Protein AF-B0NK44-F1 (afdb_monomer)

Foldseek 3Di:
DEKEWDPFWKKKFWFPDCPQQDPVAPDWDWDDDPVTIIIIDGPVSDGPRTPDMDTQKTKIDDPPDPPDMDIDGNVCVVVVVVVCVVVPYHYD

Structure (mmCIF, N/CA/C/O backbone):
data_AF-B0NK44-F1
#
_entry.id   AF-B0NK44-F1
#
loop_
_atom_site.group_PDB
_atom_site.id
_atom_site.type_symbol
_atom_site.label_atom_id
_atom_site.label_alt_id
_atom_site.label_comp_id
_atom_site.label_asym_id
_atom_site.label_entity_id
_atom_site.label_seq_id
_atom_site.pdbx_PDB_ins_code
_atom_site.Cartn_x
_atom_site.Cartn_y
_atom_site.Cartn_z
_atom_site.occupancy
_atom_site.B_iso_or_equiv
_atom_site.auth_seq_id
_atom_site.auth_comp_id
_atom_site.auth_asym_id
_atom_site.auth_atom_id
_atom_site.pdbx_PDB_model_num
ATOM 1 N N . MET A 1 1 ? -17.380 3.898 9.693 1.00 91.31 1 MET A N 1
ATOM 2 C CA . MET A 1 1 ? -16.682 3.020 8.726 1.00 91.31 1 MET A CA 1
ATOM 3 C C . MET A 1 1 ? -15.424 2.528 9.406 1.00 91.31 1 MET A C 1
ATOM 5 O O . MET A 1 1 ? -14.791 3.344 10.072 1.00 91.31 1 MET A O 1
ATOM 9 N N . HIS A 1 2 ? -15.104 1.238 9.306 1.00 96.25 2 HIS A N 1
ATOM 10 C CA . HIS A 1 2 ? -13.933 0.699 9.992 1.00 96.25 2 HIS A CA 1
ATOM 11 C C . HIS A 1 2 ? -12.704 0.695 9.086 1.00 96.25 2 HIS A C 1
ATOM 13 O O . HIS A 1 2 ? -12.811 0.490 7.876 1.00 96.25 2 HIS A O 1
ATOM 19 N N . LEU A 1 3 ? -11.542 0.926 9.682 1.00 97.12 3 LEU A N 1
ATOM 20 C CA . LEU A 1 3 ? -10.236 0.839 9.052 1.00 97.12 3 LEU A CA 1
ATOM 21 C C . LEU A 1 3 ? -9.450 -0.284 9.716 1.00 97.12 3 LEU A C 1
ATOM 23 O O . LEU A 1 3 ? -9.268 -0.289 10.931 1.00 97.12 3 LEU A O 1
ATOM 27 N N . LYS A 1 4 ? -8.944 -1.211 8.909 1.00 96.06 4 LYS A N 1
ATOM 28 C CA . LYS A 1 4 ? -8.007 -2.233 9.364 1.00 96.06 4 LYS A CA 1
ATOM 29 C C . LYS A 1 4 ? -6.582 -1.715 9.213 1.00 96.06 4 LYS A C 1
ATOM 31 O O . LYS A 1 4 ? -6.200 -1.286 8.120 1.00 96.06 4 LYS A O 1
ATOM 36 N N . LYS A 1 5 ? -5.795 -1.799 10.284 1.00 96.31 5 LYS A N 1
ATOM 37 C CA . LYS A 1 5 ? 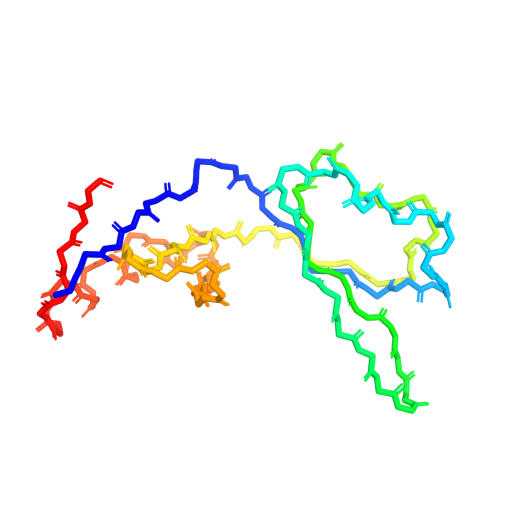-4.351 -1.524 10.244 1.00 96.31 5 LYS A CA 1
ATOM 38 C C . LYS A 1 5 ? -3.629 -2.648 9.505 1.00 96.31 5 LYS A C 1
ATOM 40 O O . LYS A 1 5 ? -3.922 -3.824 9.721 1.00 96.31 5 LYS A O 1
ATOM 45 N N . LEU A 1 6 ? -2.724 -2.284 8.600 1.00 95.69 6 LEU A N 1
ATOM 46 C CA . LEU A 1 6 ? -1.801 -3.233 7.988 1.00 95.69 6 LEU A CA 1
ATOM 47 C C . LEU A 1 6 ? -0.471 -3.134 8.736 1.00 95.69 6 LEU A C 1
ATOM 49 O O . LEU A 1 6 ? 0.135 -2.067 8.792 1.00 95.69 6 LEU A O 1
ATOM 53 N N . GLU A 1 7 ? -0.053 -4.240 9.350 1.00 95.12 7 GLU A N 1
ATOM 54 C CA . GLU A 1 7 ? 1.127 -4.286 10.224 1.00 95.12 7 GLU A CA 1
ATOM 55 C C . GLU A 1 7 ? 2.442 -4.173 9.440 1.00 95.12 7 GLU A C 1
ATOM 57 O O . GLU A 1 7 ? 3.466 -3.747 9.980 1.00 95.12 7 GLU A O 1
ATOM 62 N N . GLN A 1 8 ? 2.407 -4.530 8.156 1.00 96.56 8 GLN A N 1
ATOM 63 C CA . GLN A 1 8 ? 3.548 -4.469 7.256 1.00 96.56 8 GLN A CA 1
ATOM 64 C C . GLN A 1 8 ? 4.056 -3.027 7.068 1.00 96.56 8 GLN A C 1
ATOM 66 O O . GLN A 1 8 ? 3.312 -2.049 7.166 1.00 96.56 8 GLN A O 1
ATOM 71 N N . ASP A 1 9 ? 5.346 -2.909 6.761 1.00 98.06 9 ASP A N 1
ATOM 72 C CA . ASP A 1 9 ? 5.923 -1.693 6.194 1.00 98.06 9 ASP A CA 1
ATOM 73 C C . ASP A 1 9 ? 5.843 -1.750 4.672 1.00 98.06 9 ASP A C 1
ATOM 75 O O . ASP A 1 9 ? 6.001 -2.816 4.065 1.00 98.06 9 ASP A O 1
ATOM 79 N N . PHE A 1 10 ? 5.601 -0.594 4.066 1.00 98.56 10 PHE A N 1
ATOM 80 C CA . PHE A 1 10 ? 5.450 -0.462 2.628 1.00 98.56 10 PHE A CA 1
ATOM 81 C C . PHE A 1 10 ? 6.512 0.452 2.032 1.00 98.56 10 PHE A C 1
ATOM 83 O O . PHE A 1 10 ? 7.049 1.361 2.678 1.00 98.56 10 PHE A O 1
ATOM 90 N N . SER A 1 11 ? 6.756 0.215 0.752 1.00 98.50 11 SER A N 1
ATOM 91 C CA . SER A 1 11 ? 7.601 1.038 -0.094 1.00 98.50 11 SER A CA 1
ATOM 92 C C . SER A 1 11 ? 6.842 1.410 -1.359 1.00 98.50 11 SER A C 1
ATOM 94 O O . SER A 1 11 ? 6.107 0.594 -1.921 1.00 98.50 11 SER A O 1
ATOM 96 N N . VAL A 1 12 ? 7.038 2.646 -1.807 1.00 98.38 12 VAL A N 1
ATOM 97 C CA . VAL A 1 12 ? 6.585 3.127 -3.113 1.00 98.38 12 VAL A CA 1
ATOM 98 C C . VAL A 1 12 ? 7.799 3.118 -4.027 1.00 98.38 12 VAL A C 1
ATOM 100 O O . VAL A 1 12 ? 8.824 3.728 -3.722 1.00 98.38 12 VAL A O 1
ATOM 103 N N . CYS A 1 13 ? 7.726 2.373 -5.120 1.00 98.38 13 CYS A N 1
ATOM 104 C CA . CYS A 1 13 ? 8.845 2.188 -6.030 1.00 98.38 13 CYS A CA 1
ATOM 105 C C . CYS A 1 13 ? 8.437 2.509 -7.459 1.00 98.38 13 CYS A C 1
ATOM 107 O O . CYS A 1 13 ? 7.365 2.114 -7.901 1.00 98.38 13 CYS A O 1
ATOM 109 N N . LYS A 1 14 ? 9.340 3.127 -8.208 1.00 98.50 14 LYS A N 1
ATOM 110 C CA . LYS A 1 14 ? 9.311 3.161 -9.666 1.00 98.50 14 LYS A CA 1
ATOM 111 C C . LYS A 1 14 ? 10.192 2.043 -10.197 1.00 98.50 14 LYS A C 1
ATOM 113 O O . LYS A 1 14 ? 11.331 1.898 -9.755 1.00 98.50 14 LYS A O 1
ATOM 118 N N . VAL A 1 15 ? 9.689 1.262 -11.142 1.00 98.44 15 VAL A N 1
ATOM 119 C CA . VAL A 1 15 ? 10.398 0.111 -11.723 1.00 98.44 15 VAL A CA 1
ATOM 120 C C . VAL A 1 15 ? 10.606 0.292 -13.219 1.00 98.44 15 VAL A C 1
ATOM 122 O O . VAL A 1 15 ? 9.814 0.958 -13.889 1.00 98.44 15 VAL A O 1
ATOM 125 N N . GLU A 1 16 ? 11.652 -0.329 -13.763 1.00 97.31 16 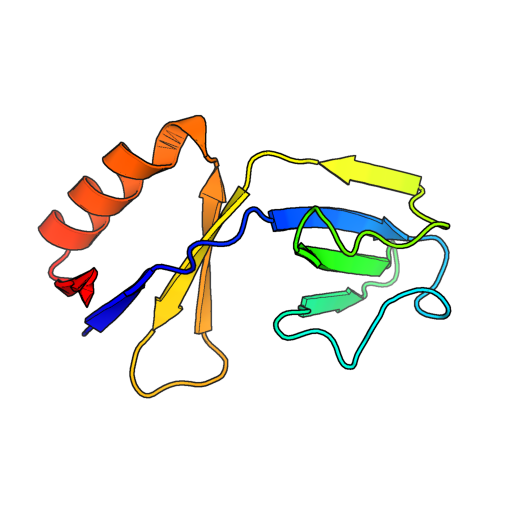GLU A N 1
ATOM 126 C CA . GLU A 1 16 ? 11.895 -0.339 -15.214 1.00 97.31 16 GLU A CA 1
ATOM 127 C C . GLU A 1 16 ? 10.703 -0.965 -15.961 1.00 97.31 16 GLU A C 1
ATOM 129 O O . GLU A 1 16 ? 10.137 -0.396 -16.902 1.00 97.31 16 GLU A O 1
ATOM 134 N N . ASP A 1 17 ? 10.263 -2.124 -15.475 1.00 96.81 17 ASP A N 1
ATOM 135 C CA . ASP A 1 17 ? 9.086 -2.848 -15.931 1.00 96.81 17 ASP A CA 1
ATOM 136 C C . ASP A 1 17 ? 8.502 -3.723 -14.807 1.00 96.81 17 ASP A C 1
ATOM 138 O O . ASP A 1 17 ? 9.079 -3.864 -13.730 1.00 96.81 17 ASP A O 1
ATOM 142 N N . LEU A 1 18 ? 7.330 -4.312 -15.054 1.00 96.62 18 LEU A N 1
ATOM 143 C CA . LEU A 1 18 ? 6.605 -5.104 -14.055 1.00 96.62 18 LEU A CA 1
ATOM 144 C C . LEU A 1 18 ? 7.070 -6.571 -13.969 1.00 96.62 18 LEU A C 1
ATOM 146 O O . LEU A 1 18 ? 6.506 -7.330 -13.189 1.00 96.62 18 LEU A O 1
ATOM 150 N N . SER A 1 19 ? 8.073 -7.005 -14.744 1.00 96.88 19 SER A N 1
ATOM 151 C CA . SER A 1 19 ? 8.471 -8.423 -14.843 1.00 96.88 19 SER A CA 1
ATOM 152 C C . SER A 1 19 ? 9.068 -9.001 -13.560 1.00 96.88 19 SER A C 1
ATOM 154 O O . SER A 1 19 ? 9.119 -10.221 -13.403 1.00 96.88 19 SER A O 1
ATOM 156 N N . LYS A 1 20 ? 9.546 -8.138 -12.657 1.00 97.38 20 LYS A N 1
ATOM 157 C CA . LYS A 1 20 ? 10.117 -8.515 -11.356 1.00 97.38 20 LYS A CA 1
ATOM 158 C C . LYS A 1 20 ? 9.203 -8.185 -10.180 1.00 97.38 20 LYS A C 1
ATOM 160 O O . LYS A 1 20 ? 9.604 -8.395 -9.041 1.00 97.38 20 LYS A O 1
ATOM 165 N N . VAL A 1 21 ? 8.003 -7.667 -10.442 1.00 97.12 21 VAL A N 1
ATOM 166 C CA . VAL A 1 21 ? 7.013 -7.404 -9.398 1.00 97.12 21 VAL A CA 1
ATOM 167 C C . VAL A 1 21 ? 6.331 -8.715 -9.025 1.00 97.12 21 VAL A C 1
ATOM 169 O O . VAL A 1 21 ? 5.797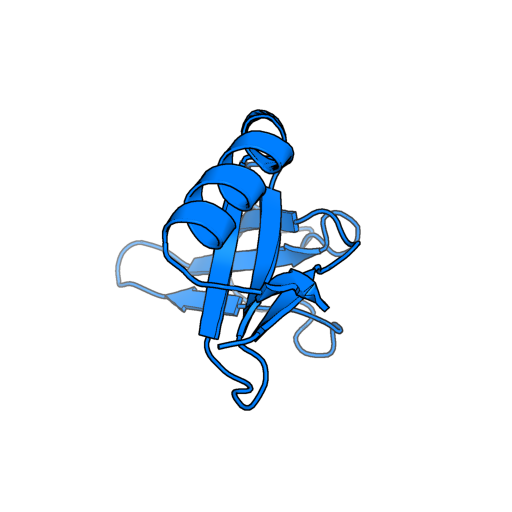 -9.410 -9.890 1.00 97.12 21 VAL A O 1
ATOM 172 N N . ASN A 1 22 ? 6.332 -9.045 -7.736 1.00 96.44 22 ASN A N 1
ATOM 173 C CA . ASN A 1 22 ? 5.613 -10.196 -7.213 1.00 96.44 22 ASN A CA 1
ATOM 174 C C . ASN A 1 22 ? 4.105 -9.895 -7.140 1.00 96.44 22 ASN A C 1
ATOM 176 O O . ASN A 1 22 ? 3.625 -9.269 -6.197 1.00 96.44 22 ASN A O 1
ATOM 180 N N . LEU A 1 23 ? 3.353 -10.313 -8.160 1.00 95.00 23 LEU A N 1
ATOM 181 C CA . LEU A 1 23 ? 1.897 -10.120 -8.219 1.00 95.00 23 LEU A CA 1
ATOM 182 C C . LEU A 1 23 ? 1.120 -11.061 -7.288 1.00 95.00 23 LEU A C 1
ATOM 184 O O . LEU A 1 23 ? -0.047 -10.797 -7.016 1.00 95.00 23 LEU A O 1
ATOM 188 N N . ASP A 1 24 ? 1.767 -12.119 -6.797 1.00 94.25 24 ASP A N 1
ATOM 189 C CA . ASP A 1 24 ? 1.185 -13.083 -5.858 1.00 94.25 24 ASP A CA 1
ATOM 190 C C . ASP A 1 24 ? 1.435 -12.689 -4.388 1.00 94.25 24 ASP A C 1
ATOM 192 O O . ASP A 1 24 ? 1.080 -13.427 -3.467 1.00 94.25 24 ASP A O 1
ATOM 196 N N . SER A 1 25 ? 2.062 -11.529 -4.157 1.00 93.62 25 SER A N 1
ATOM 197 C CA . SER A 1 25 ? 2.276 -10.970 -2.823 1.00 93.62 25 SER A CA 1
ATOM 198 C C . SER A 1 25 ? 0.952 -10.689 -2.111 1.00 93.62 25 SER A C 1
ATOM 200 O O . SER A 1 25 ? -0.058 -10.377 -2.743 1.00 93.62 25 SER A O 1
ATOM 202 N N . GLU A 1 26 ? 0.962 -10.724 -0.775 1.00 89.38 26 GLU A N 1
ATOM 203 C CA . GLU A 1 26 ? -0.222 -10.406 0.041 1.00 89.38 26 GLU A CA 1
ATOM 204 C C . GLU A 1 26 ? -0.750 -8.988 -0.244 1.00 89.38 26 GLU A C 1
ATOM 206 O O . GLU A 1 26 ? -1.946 -8.718 -0.117 1.00 89.38 26 GLU A O 1
ATOM 211 N N . PHE A 1 27 ? 0.141 -8.082 -0.654 1.00 92.94 27 PHE A N 1
ATOM 212 C CA . PHE A 1 27 ? -0.204 -6.721 -1.020 1.00 92.94 27 PHE A CA 1
ATOM 213 C C . PHE A 1 27 ? 0.663 -6.219 -2.174 1.00 92.94 27 PHE A C 1
ATOM 215 O O . PHE A 1 27 ? 1.889 -6.166 -2.072 1.00 92.94 27 PHE A O 1
ATOM 222 N N . CYS A 1 28 ? 0.013 -5.766 -3.243 1.00 94.56 28 CYS A N 1
ATOM 223 C CA . CYS A 1 28 ? 0.659 -5.082 -4.353 1.00 94.56 28 CYS A CA 1
ATOM 224 C C . CYS A 1 28 ? -0.342 -4.141 -5.033 1.00 94.56 28 CYS A C 1
ATOM 226 O O . CYS A 1 28 ? -1.432 -4.564 -5.418 1.00 94.56 28 CYS A O 1
ATOM 228 N N . PHE A 1 29 ? 0.029 -2.871 -5.200 1.00 96.19 29 PHE A N 1
ATOM 229 C CA . PHE A 1 29 ? -0.715 -1.912 -6.021 1.00 96.19 29 PHE A CA 1
ATOM 230 C C . PHE A 1 29 ? 0.174 -1.395 -7.137 1.00 96.19 29 PHE A C 1
ATOM 232 O O . PHE A 1 29 ? 1.269 -0.911 -6.874 1.00 96.19 29 PHE A O 1
ATOM 239 N N . ILE A 1 30 ? -0.312 -1.46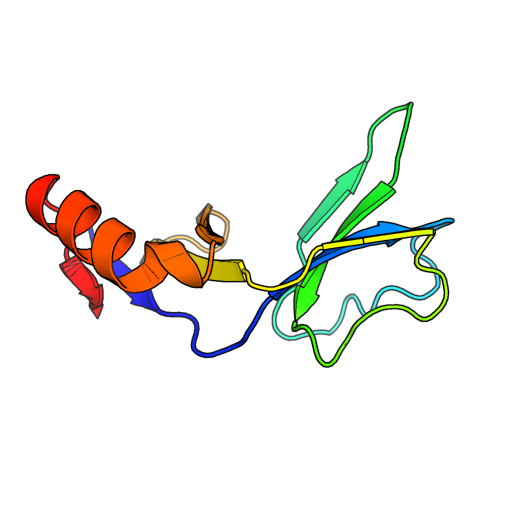2 -8.376 1.00 96.94 30 ILE A N 1
ATOM 240 C CA . ILE A 1 30 ? 0.441 -1.033 -9.555 1.00 96.94 30 ILE A CA 1
ATOM 241 C C . ILE A 1 30 ? -0.266 0.146 -10.208 1.00 96.94 30 ILE A C 1
ATOM 243 O O . ILE A 1 30 ? -1.413 0.043 -10.640 1.00 96.94 30 ILE A O 1
ATOM 247 N N . GLY A 1 31 ? 0.459 1.252 -10.318 1.00 96.31 31 GLY A N 1
ATOM 248 C CA . GLY A 1 31 ? 0.116 2.397 -11.145 1.00 96.31 31 GLY A CA 1
ATOM 249 C C . GLY A 1 31 ? 0.960 2.395 -12.414 1.00 96.31 31 GLY A C 1
ATOM 250 O O . GLY A 1 31 ? 2.163 2.141 -12.381 1.00 96.31 31 GLY A O 1
ATOM 251 N N . LYS A 1 32 ? 0.338 2.687 -13.553 1.00 97.00 32 LYS A N 1
ATOM 252 C CA . LYS A 1 32 ? 1.046 2.898 -14.815 1.00 97.00 32 LYS A CA 1
ATOM 253 C C . LYS A 1 32 ? 0.525 4.166 -15.469 1.00 97.00 32 LYS A C 1
ATOM 255 O O . LYS A 1 32 ? -0.679 4.288 -15.689 1.00 97.00 32 LYS A O 1
ATOM 260 N N . THR A 1 33 ? 1.442 5.037 -15.852 1.00 96.25 33 THR A N 1
ATOM 261 C CA . THR A 1 33 ? 1.182 6.178 -16.731 1.00 96.25 33 THR A CA 1
ATOM 262 C C . THR A 1 33 ? 1.955 5.992 -18.042 1.00 96.25 33 THR A C 1
ATOM 264 O O . THR A 1 33 ? 2.523 4.927 -18.312 1.00 96.25 33 THR A O 1
ATOM 267 N N . ASP A 1 34 ? 1.927 6.997 -18.905 1.00 96.12 34 ASP A N 1
ATOM 268 C CA . ASP A 1 34 ? 2.834 7.125 -20.046 1.00 96.12 34 ASP A CA 1
ATOM 269 C C . ASP A 1 34 ? 4.267 7.510 -19.635 1.00 96.12 34 ASP A C 1
ATOM 271 O O . ASP A 1 34 ? 5.197 7.282 -20.407 1.00 96.12 34 ASP A O 1
ATOM 275 N N . GLU A 1 35 ? 4.455 8.010 -18.413 1.00 94.81 35 GLU A N 1
ATOM 276 C CA . GLU A 1 35 ? 5.751 8.438 -17.877 1.00 94.81 35 GLU A CA 1
ATOM 277 C C . GLU A 1 35 ? 6.441 7.363 -17.022 1.00 94.81 35 GLU A C 1
ATOM 279 O O . GLU A 1 35 ? 7.670 7.263 -17.026 1.00 94.81 35 GLU A O 1
ATOM 284 N N . GLU A 1 36 ? 5.682 6.538 -16.290 1.00 94.94 36 GLU A N 1
ATOM 285 C CA . GLU A 1 36 ? 6.263 5.607 -15.321 1.00 94.94 36 GLU A CA 1
ATOM 286 C C . GLU A 1 36 ? 5.435 4.347 -15.028 1.00 94.94 36 GLU A C 1
ATOM 288 O O . GLU A 1 36 ? 4.269 4.191 -15.410 1.00 94.94 36 GLU A O 1
ATOM 293 N N . ARG A 1 37 ? 6.085 3.422 -14.315 1.00 97.75 37 ARG A N 1
ATOM 294 C CA . ARG A 1 37 ? 5.483 2.245 -13.689 1.00 97.75 37 ARG A CA 1
ATOM 295 C C . ARG A 1 37 ? 5.818 2.282 -12.210 1.00 97.75 37 ARG A C 1
ATOM 297 O O . ARG A 1 37 ? 6.984 2.137 -11.844 1.00 97.75 37 ARG A O 1
ATOM 304 N N . SER A 1 38 ? 4.789 2.436 -11.396 1.00 98.00 38 SER A N 1
ATOM 305 C CA . SER A 1 38 ? 4.905 2.599 -9.956 1.00 98.00 38 SER A CA 1
ATOM 306 C C . SER A 1 38 ? 4.246 1.424 -9.254 1.00 98.00 38 SER A C 1
ATOM 308 O O . SER A 1 38 ? 3.177 0.962 -9.653 1.00 98.00 38 SER A O 1
ATOM 310 N N . VAL A 1 39 ? 4.900 0.911 -8.222 1.00 98.25 39 VAL A N 1
ATOM 311 C CA . VAL A 1 39 ? 4.426 -0.197 -7.404 1.00 98.25 39 VAL A CA 1
ATOM 312 C C . VAL A 1 39 ? 4.483 0.196 -5.938 1.00 98.25 39 VAL A C 1
ATOM 314 O O . VAL A 1 39 ? 5.500 0.682 -5.449 1.00 98.25 39 VAL A O 1
ATOM 317 N N . VAL A 1 40 ? 3.384 -0.027 -5.231 1.00 98.25 40 VAL A N 1
ATOM 318 C CA . VAL A 1 40 ? 3.359 -0.044 -3.773 1.00 98.25 40 VAL A CA 1
ATOM 319 C C . VAL A 1 40 ? 3.418 -1.501 -3.344 1.00 98.25 40 VAL A C 1
ATOM 321 O O . VAL A 1 40 ? 2.547 -2.289 -3.718 1.00 98.25 40 VAL A O 1
ATOM 324 N N . CYS A 1 41 ? 4.444 -1.865 -2.586 1.00 98.00 41 CYS A N 1
ATOM 325 C CA . CYS A 1 41 ? 4.699 -3.240 -2.158 1.00 98.00 41 CYS A CA 1
ATOM 326 C C . CYS A 1 41 ? 5.156 -3.280 -0.699 1.00 98.00 41 CYS A C 1
ATOM 328 O O . CYS A 1 41 ? 5.524 -2.254 -0.122 1.00 98.00 41 CYS A O 1
ATOM 330 N N . VAL A 1 42 ? 5.124 -4.469 -0.099 1.00 97.69 42 VAL A N 1
ATOM 331 C CA . VAL A 1 42 ? 5.722 -4.700 1.220 1.00 97.69 42 VAL A CA 1
ATOM 332 C C . VAL A 1 42 ? 7.232 -4.471 1.118 1.00 97.69 42 VAL A C 1
ATOM 334 O O . VAL A 1 42 ? 7.868 -4.969 0.191 1.00 97.69 42 VAL A O 1
ATOM 337 N N . THR A 1 43 ? 7.838 -3.758 2.071 1.00 97.69 43 THR A N 1
ATOM 338 C CA . THR A 1 43 ? 9.263 -3.368 2.014 1.00 97.69 43 THR A CA 1
ATOM 339 C C . THR A 1 43 ? 10.221 -4.564 1.908 1.00 97.69 43 THR A C 1
ATOM 341 O O . THR A 1 43 ? 11.334 -4.441 1.397 1.00 97.69 43 THR A O 1
ATOM 344 N N . THR A 1 44 ? 9.807 -5.748 2.358 1.00 96.69 44 THR A N 1
ATOM 345 C CA . THR A 1 44 ? 10.593 -6.987 2.245 1.00 96.69 44 THR A CA 1
ATOM 346 C C . THR A 1 44 ? 10.453 -7.701 0.896 1.00 96.69 44 THR A C 1
ATOM 348 O O . THR A 1 44 ? 11.173 -8.666 0.665 1.00 96.69 44 THR A O 1
ATOM 351 N N . ASP A 1 45 ? 9.550 -7.257 0.020 1.00 96.56 45 ASP A N 1
ATOM 352 C CA . ASP A 1 45 ? 9.213 -7.877 -1.275 1.00 96.56 45 ASP A CA 1
ATOM 353 C C . ASP A 1 45 ? 9.484 -6.923 -2.454 1.00 96.56 45 ASP A C 1
ATOM 355 O O . ASP A 1 45 ? 8.810 -6.923 -3.484 1.00 96.56 45 ASP A O 1
ATOM 359 N N . ILE A 1 46 ? 10.465 -6.040 -2.274 1.00 97.38 46 ILE A N 1
ATOM 360 C CA . ILE A 1 46 ? 10.803 -5.010 -3.253 1.00 97.38 46 ILE A CA 1
ATOM 361 C C . ILE A 1 46 ? 11.434 -5.646 -4.500 1.00 97.38 46 ILE A C 1
ATOM 363 O O . ILE A 1 46 ? 12.384 -6.427 -4.372 1.00 97.38 46 ILE A O 1
ATOM 367 N N . PRO A 1 47 ? 10.983 -5.277 -5.715 1.00 97.12 47 PRO A N 1
ATOM 368 C CA . PRO A 1 47 ? 11.563 -5.778 -6.956 1.00 97.12 47 PRO A CA 1
ATOM 369 C C . PRO A 1 47 ? 13.049 -5.427 -7.093 1.00 97.12 47 PRO A C 1
ATOM 371 O O . PRO A 1 47 ? 13.505 -4.362 -6.683 1.00 97.12 47 PRO A O 1
ATOM 374 N N . CYS A 1 48 ? 13.827 -6.289 -7.746 1.00 97.00 48 CYS A N 1
ATOM 375 C CA . CYS A 1 48 ? 15.255 -6.029 -7.958 1.00 97.00 48 CYS A CA 1
ATOM 376 C C . CYS A 1 48 ? 15.557 -5.005 -9.070 1.00 97.00 48 CYS A C 1
ATOM 378 O O . CYS A 1 48 ? 16.701 -4.580 -9.196 1.00 97.00 48 CYS A O 1
ATOM 380 N N . ASN A 1 49 ? 14.556 -4.605 -9.863 1.00 97.75 49 ASN A N 1
ATOM 381 C CA . ASN A 1 49 ? 14.666 -3.653 -10.980 1.00 97.75 49 ASN A CA 1
ATOM 382 C C . ASN A 1 49 ? 14.065 -2.269 -10.649 1.00 97.75 49 ASN A C 1
ATOM 384 O O . ASN A 1 49 ? 13.468 -1.607 -11.505 1.00 97.75 49 ASN A O 1
ATOM 388 N N . VAL A 1 50 ? 14.166 -1.855 -9.386 1.00 98.31 50 VAL A N 1
ATOM 389 C CA . VAL A 1 50 ? 13.695 -0.546 -8.926 1.00 98.31 50 VAL A CA 1
ATOM 390 C C . VAL A 1 50 ? 14.656 0.556 -9.371 1.00 98.31 50 VAL A C 1
ATOM 392 O O . VAL A 1 50 ? 15.861 0.468 -9.150 1.00 98.31 50 VAL A O 1
ATOM 395 N N . VAL A 1 51 ? 14.095 1.603 -9.975 1.00 98.06 51 VAL A N 1
ATOM 396 C CA . VAL A 1 51 ? 14.800 2.808 -10.440 1.00 98.06 51 VAL A CA 1
ATOM 397 C C . VAL A 1 51 ? 14.767 3.897 -9.369 1.00 98.06 51 VAL A C 1
ATOM 399 O O . VAL A 1 51 ? 15.778 4.542 -9.109 1.00 98.06 51 VAL A O 1
ATOM 402 N N . GLU A 1 52 ? 13.615 4.082 -8.723 1.00 98.31 52 GLU A N 1
ATOM 403 C CA . GLU A 1 52 ? 13.426 5.034 -7.623 1.00 98.31 52 GLU A CA 1
ATOM 404 C C . GLU A 1 52 ? 12.622 4.360 -6.512 1.00 98.31 52 GLU A C 1
ATOM 406 O O . GLU A 1 52 ? 11.699 3.591 -6.782 1.00 98.31 52 GLU A O 1
ATOM 411 N N . ARG A 1 53 ? 12.973 4.630 -5.255 1.00 97.81 53 ARG A N 1
ATOM 412 C CA . ARG A 1 53 ? 12.387 3.969 -4.089 1.00 97.81 53 ARG A CA 1
ATOM 413 C C . ARG A 1 53 ? 12.174 4.963 -2.973 1.00 97.81 53 ARG A C 1
ATOM 415 O O . ARG A 1 53 ? 13.080 5.722 -2.638 1.00 97.81 53 ARG A O 1
ATOM 422 N N . GLU A 1 54 ? 11.024 4.855 -2.333 1.00 98.50 54 GLU A N 1
ATOM 423 C CA . GLU A 1 54 ? 10.732 5.563 -1.105 1.00 98.50 54 GLU A CA 1
ATOM 424 C C . GLU A 1 54 ? 10.132 4.615 -0.063 1.00 98.50 54 GLU A C 1
ATOM 426 O O . GLU A 1 54 ? 9.094 3.991 -0.287 1.00 98.50 54 GLU A O 1
ATOM 431 N N . ASP A 1 55 ? 10.799 4.524 1.085 1.00 98.50 55 ASP A N 1
ATOM 432 C CA . ASP A 1 55 ? 10.401 3.692 2.222 1.00 98.50 55 ASP A CA 1
ATOM 433 C C . ASP A 1 55 ? 9.642 4.500 3.278 1.00 98.50 55 ASP A C 1
ATOM 435 O O . ASP A 1 55 ? 9.420 5.706 3.140 1.00 98.50 55 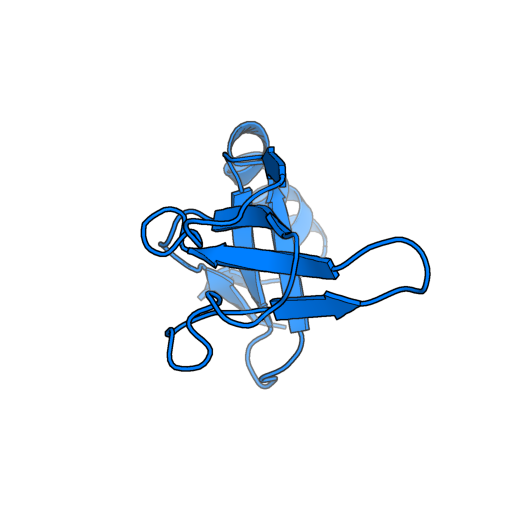ASP A O 1
ATOM 439 N N . GLY A 1 56 ? 9.280 3.829 4.373 1.00 98.38 56 GLY A N 1
ATOM 440 C CA . GLY A 1 56 ? 8.667 4.478 5.524 1.00 98.38 56 GLY A CA 1
ATOM 441 C C . GLY A 1 56 ? 7.208 4.812 5.262 1.00 98.38 56 GLY A C 1
ATOM 442 O O . GLY A 1 56 ? 6.763 5.918 5.572 1.00 98.38 56 GLY A O 1
ATOM 443 N N . TRP A 1 57 ? 6.475 3.866 4.677 1.00 98.69 57 TRP A N 1
ATOM 444 C CA . TRP A 1 57 ? 5.036 3.957 4.504 1.00 98.69 57 TRP A CA 1
ATOM 445 C C . TRP A 1 57 ? 4.309 2.925 5.365 1.00 98.69 57 TRP A C 1
ATOM 447 O O . TRP A 1 57 ? 4.723 1.772 5.483 1.00 98.69 57 TRP A O 1
ATOM 457 N N . LYS A 1 58 ? 3.175 3.347 5.917 1.00 98.38 58 LYS A N 1
ATOM 458 C CA . LYS A 1 58 ? 2.165 2.511 6.567 1.00 98.38 58 LYS A CA 1
ATOM 459 C C . LYS A 1 58 ? 0.861 2.601 5.789 1.00 98.38 58 LYS A C 1
ATOM 461 O O . LYS A 1 58 ? 0.629 3.584 5.079 1.00 98.38 58 LYS A O 1
ATOM 466 N N . ALA A 1 59 ? 0.001 1.599 5.943 1.00 97.56 59 ALA A N 1
ATOM 467 C CA . ALA A 1 59 ? -1.271 1.565 5.240 1.00 97.56 59 ALA A CA 1
ATOM 468 C C . ALA A 1 59 ? -2.446 1.125 6.121 1.00 97.56 59 ALA A C 1
ATOM 470 O O . ALA A 1 59 ? -2.309 0.329 7.051 1.00 97.56 59 ALA A O 1
ATOM 471 N N . PHE A 1 60 ? -3.625 1.628 5.771 1.00 97.19 60 PHE A N 1
ATOM 472 C CA . PHE A 1 60 ? -4.913 1.211 6.311 1.00 97.19 60 PHE A CA 1
ATOM 473 C C . PHE A 1 60 ? -5.798 0.712 5.172 1.00 97.19 60 PHE A C 1
ATOM 475 O O . PHE A 1 60 ? -5.758 1.273 4.078 1.00 97.19 60 PHE A O 1
ATOM 482 N N . ARG A 1 61 ? -6.630 -0.300 5.424 1.00 95.69 61 ARG A N 1
ATOM 483 C CA . ARG A 1 61 ? -7.661 -0.761 4.480 1.00 95.69 61 ARG A CA 1
ATOM 484 C C . ARG A 1 61 ? -9.047 -0.421 5.004 1.00 95.69 61 ARG A C 1
ATOM 486 O O . ARG A 1 61 ? -9.317 -0.648 6.182 1.00 95.69 61 ARG A O 1
ATOM 493 N N . ILE A 1 62 ? -9.943 0.033 4.137 1.00 94.69 62 ILE A N 1
ATOM 494 C CA . ILE A 1 62 ? -11.355 0.204 4.490 1.00 94.69 62 ILE A CA 1
ATOM 495 C C . ILE A 1 62 ? -12.025 -1.170 4.639 1.00 94.69 62 ILE A C 1
ATOM 497 O O . ILE A 1 62 ? -11.982 -2.007 3.740 1.00 94.69 62 ILE A O 1
ATOM 501 N N . GLU A 1 63 ? -12.632 -1.438 5.794 1.00 91.31 63 GLU A N 1
ATOM 502 C CA . GLU A 1 63 ? -13.382 -2.675 6.009 1.00 91.31 63 GLU A CA 1
ATOM 503 C C . GLU A 1 63 ? -14.629 -2.721 5.115 1.00 91.31 63 GLU A C 1
ATOM 505 O O . GLU A 1 63 ? -15.347 -1.734 4.963 1.00 91.31 63 GLU A O 1
ATOM 510 N N . GLY A 1 64 ? -14.906 -3.896 4.545 1.00 87.12 64 GLY A N 1
ATOM 511 C CA . GLY A 1 64 ? -16.034 -4.109 3.639 1.00 87.12 64 GLY A CA 1
ATOM 512 C C . GLY A 1 64 ? -15.714 -3.798 2.177 1.00 87.12 64 GLY A C 1
ATOM 513 O O . GLY A 1 64 ? -16.5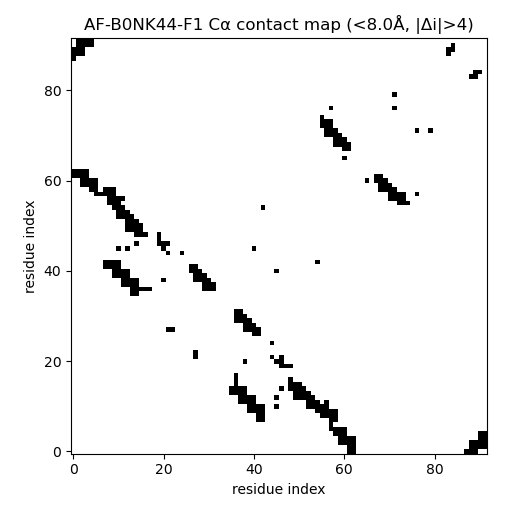30 -4.115 1.313 1.00 87.12 64 GLY A O 1
ATOM 514 N N . THR A 1 65 ? -14.524 -3.260 1.883 1.00 82.31 65 THR A N 1
ATOM 515 C CA . THR A 1 65 ? -14.010 -3.115 0.517 1.00 82.31 65 THR A CA 1
ATOM 516 C C . THR A 1 65 ? -12.678 -3.851 0.357 1.00 82.31 65 THR A C 1
ATOM 518 O O . THR A 1 65 ? -11.949 -4.103 1.317 1.00 82.31 65 THR A O 1
ATOM 521 N N . ASN A 1 66 ? -12.384 -4.263 -0.878 1.00 82.50 66 ASN A N 1
ATOM 522 C CA . ASN A 1 66 ? -11.127 -4.935 -1.231 1.00 82.50 66 ASN A CA 1
ATOM 523 C C . ASN A 1 66 ? -10.193 -4.024 -2.039 1.00 82.50 66 ASN A C 1
ATOM 525 O O . ASN A 1 66 ? -9.150 -4.474 -2.499 1.00 82.50 66 ASN A O 1
ATOM 529 N N . THR A 1 67 ? -10.587 -2.770 -2.258 1.00 87.94 67 THR A N 1
ATOM 530 C CA . THR A 1 67 ? -9.950 -1.876 -3.232 1.00 87.94 67 THR A CA 1
ATOM 531 C C . THR A 1 67 ? -9.423 -0.592 -2.619 1.00 87.94 67 THR A C 1
ATOM 533 O O . THR A 1 67 ? -8.549 0.029 -3.216 1.00 87.94 67 THR A O 1
ATOM 536 N N . ASP A 1 68 ? -9.910 -0.201 -1.439 1.00 93.50 68 ASP A N 1
ATOM 537 C CA . ASP A 1 68 ? -9.653 1.134 -0.909 1.00 93.50 68 ASP A CA 1
ATOM 538 C C . ASP A 1 68 ? -8.665 1.077 0.250 1.00 93.50 68 ASP A C 1
ATOM 540 O O . ASP A 1 68 ? -8.915 0.483 1.308 1.00 93.50 68 ASP A O 1
ATOM 544 N N . TYR A 1 69 ? -7.527 1.723 0.026 1.00 95.88 69 TYR A N 1
ATOM 545 C CA . TYR A 1 69 ? -6.408 1.758 0.946 1.00 95.88 69 TYR A CA 1
ATOM 546 C C . TYR A 1 69 ? -5.934 3.194 1.127 1.00 95.88 69 TYR A C 1
ATOM 548 O O . TYR A 1 69 ? -5.972 4.006 0.203 1.00 95.88 69 TYR A O 1
ATOM 556 N N . ILE A 1 70 ? -5.477 3.501 2.332 1.00 96.50 70 ILE A N 1
ATOM 557 C CA . ILE A 1 70 ? -4.913 4.795 2.702 1.00 96.50 70 ILE A CA 1
ATOM 558 C C . ILE A 1 70 ? -3.449 4.551 3.025 1.00 96.50 70 ILE A C 1
ATOM 560 O O . ILE A 1 70 ? -3.159 3.763 3.920 1.00 96.50 70 ILE A O 1
ATOM 564 N N . LEU A 1 71 ? -2.541 5.230 2.327 1.00 97.94 71 LEU A N 1
ATOM 565 C CA . LEU A 1 71 ? -1.126 5.258 2.678 1.00 97.94 71 LEU A CA 1
ATOM 566 C C . LEU A 1 71 ? -0.800 6.518 3.477 1.00 97.94 71 LEU A C 1
ATOM 568 O O . LEU A 1 71 ? -1.254 7.612 3.150 1.00 97.94 71 LEU A O 1
ATOM 572 N N . THR A 1 72 ? 0.026 6.363 4.505 1.00 98.25 72 THR A N 1
ATOM 573 C CA . THR A 1 72 ? 0.597 7.466 5.279 1.00 98.25 72 THR A CA 1
ATOM 574 C C . THR A 1 72 ? 2.079 7.225 5.498 1.00 98.25 72 THR A C 1
ATOM 576 O O . THR A 1 72 ? 2.528 6.081 5.575 1.00 98.25 72 THR A O 1
ATOM 579 N N . LYS A 1 73 ? 2.850 8.300 5.636 1.00 98.38 73 LYS A N 1
ATOM 580 C CA . LYS A 1 73 ? 4.233 8.190 6.090 1.00 98.38 73 LYS A CA 1
ATOM 581 C C . LYS A 1 73 ? 4.285 7.631 7.509 1.00 98.38 73 LYS A C 1
ATOM 583 O O . LYS A 1 73 ? 3.434 7.966 8.337 1.00 98.38 73 LYS A O 1
ATOM 588 N N . SER A 1 74 ? 5.278 6.787 7.780 1.00 97.94 74 SER A N 1
ATOM 589 C CA . SER A 1 74 ? 5.457 6.123 9.075 1.00 97.94 74 SER A CA 1
ATOM 590 C C . SER A 1 74 ? 5.681 7.122 10.210 1.00 97.94 74 SER A C 1
ATOM 592 O O . SER A 1 74 ? 5.196 6.900 11.313 1.00 97.94 74 SER A O 1
ATOM 594 N N . ASP A 1 75 ? 6.350 8.245 9.942 1.00 97.81 75 ASP A N 1
ATOM 595 C CA . ASP A 1 75 ? 6.553 9.333 10.911 1.00 97.81 75 ASP A CA 1
ATOM 596 C C . ASP A 1 75 ? 5.260 10.092 11.266 1.00 97.81 75 ASP A C 1
ATOM 598 O O . ASP A 1 75 ? 5.194 10.764 12.292 1.00 97.81 75 ASP A O 1
ATOM 602 N N . ASN A 1 76 ? 4.215 9.945 10.451 1.00 98.38 76 ASN A N 1
ATOM 603 C CA . ASN A 1 76 ? 2.896 10.534 10.647 1.00 98.38 76 ASN A CA 1
ATOM 604 C C . ASN A 1 76 ? 1.846 9.502 11.085 1.00 98.38 76 ASN A C 1
ATOM 606 O O . ASN A 1 76 ? 0.665 9.837 11.146 1.00 98.38 76 ASN A O 1
ATOM 610 N N . TYR A 1 77 ? 2.234 8.255 11.374 1.00 97.94 77 TYR A N 1
ATOM 611 C CA . TYR A 1 77 ? 1.292 7.153 11.590 1.00 97.94 77 TYR A CA 1
ATOM 612 C C . TYR A 1 77 ? 0.308 7.408 12.740 1.00 97.94 77 TYR A C 1
ATOM 614 O O . TYR A 1 77 ? -0.905 7.351 12.532 1.00 97.94 77 TYR A O 1
ATOM 622 N N . ASP A 1 78 ? 0.815 7.771 13.921 1.00 97.88 78 ASP A N 1
ATOM 623 C CA . ASP A 1 78 ? -0.025 8.055 15.092 1.00 97.88 78 ASP A CA 1
ATOM 624 C C . ASP A 1 78 ? -0.931 9.265 14.842 1.00 97.88 78 ASP A C 1
ATOM 626 O O . ASP A 1 78 ? -2.132 9.232 15.110 1.00 97.88 78 ASP A O 1
ATOM 630 N N . ARG A 1 79 ? -0.382 10.310 14.212 1.00 98.50 79 ARG A N 1
ATOM 631 C CA . ARG A 1 79 ? -1.146 11.507 13.852 1.00 98.50 79 ARG A CA 1
ATOM 632 C C . ARG A 1 79 ? -2.259 11.200 12.847 1.00 98.50 79 ARG A C 1
ATOM 634 O O . ARG A 1 79 ? -3.345 11.767 12.950 1.00 98.50 79 ARG A O 1
ATOM 641 N N . ALA A 1 80 ? -2.007 10.323 11.877 1.00 98.25 80 ALA A N 1
ATOM 642 C CA . ALA A 1 80 ? -3.003 9.903 10.899 1.00 98.25 80 ALA A CA 1
ATOM 643 C C . ALA A 1 80 ? -4.159 9.156 11.575 1.00 98.25 80 ALA A C 1
ATOM 645 O O . AL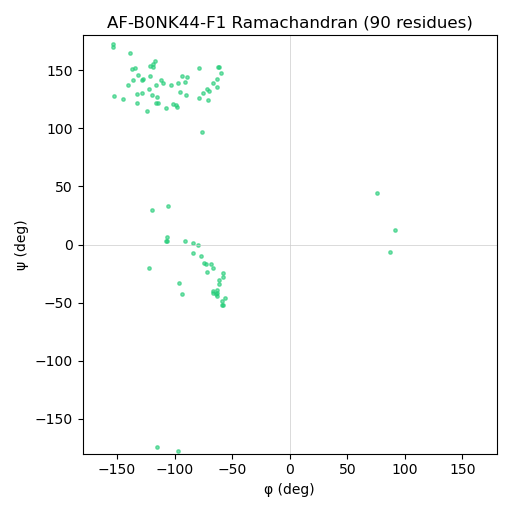A A 1 80 ? -5.316 9.439 11.267 1.00 98.25 80 ALA A O 1
ATOM 646 N N . ILE A 1 81 ? -3.860 8.266 12.530 1.00 98.19 81 ILE A N 1
ATOM 647 C CA . ILE A 1 81 ? -4.874 7.570 13.336 1.00 98.19 81 ILE A CA 1
ATOM 648 C C . ILE A 1 81 ? -5.748 8.586 14.075 1.00 98.19 81 ILE A C 1
ATOM 650 O O . ILE A 1 81 ? -6.964 8.564 13.900 1.00 98.19 81 ILE A O 1
ATOM 654 N N . GLU A 1 82 ? -5.145 9.526 14.808 1.00 98.44 82 GLU A N 1
ATOM 655 C CA . GLU A 1 82 ? -5.890 10.551 15.553 1.00 98.44 82 GLU A CA 1
ATOM 656 C C . GLU A 1 82 ? -6.836 11.364 14.657 1.00 98.44 82 GLU A C 1
ATOM 658 O O . GLU A 1 82 ? -7.988 11.610 15.015 1.00 98.44 82 GLU A O 1
ATOM 663 N N . VAL A 1 83 ? -6.358 11.812 13.490 1.00 98.38 83 VAL A N 1
ATOM 664 C CA . VAL A 1 83 ? -7.166 12.612 12.554 1.00 98.38 83 VAL A CA 1
ATOM 665 C C . VAL A 1 83 ? -8.313 11.787 11.977 1.00 98.38 83 VAL A C 1
ATOM 667 O O . VAL A 1 83 ? -9.429 12.292 11.857 1.00 98.38 83 VAL A O 1
ATOM 670 N N . LEU A 1 84 ? -8.060 10.526 11.627 1.00 98.00 84 LEU A N 1
ATOM 671 C CA . LEU A 1 84 ? -9.084 9.633 11.089 1.00 98.00 84 LEU A CA 1
ATOM 672 C C . LEU A 1 84 ? -10.148 9.310 12.149 1.00 98.00 84 LEU A C 1
ATOM 674 O O . LEU A 1 84 ? -11.339 9.346 11.843 1.00 98.00 84 LEU A O 1
ATOM 678 N N . GLU A 1 85 ? -9.758 9.096 13.403 1.00 97.94 85 GLU A N 1
ATOM 679 C CA . GLU A 1 85 ? -10.702 8.924 14.516 1.00 97.94 85 GLU A CA 1
ATOM 680 C C . GLU A 1 85 ? -11.549 10.183 14.745 1.00 97.94 85 GLU A C 1
ATO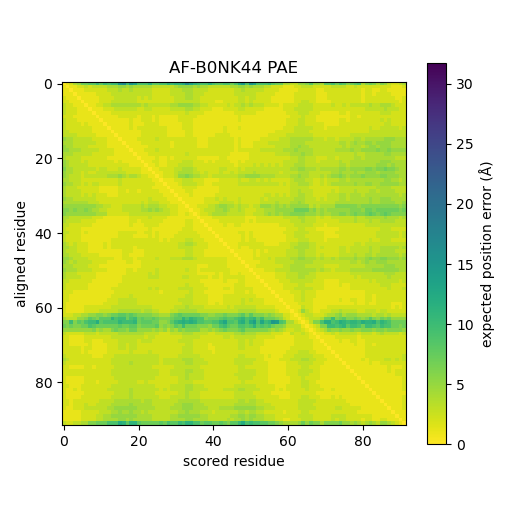M 682 O O . GLU A 1 85 ? -12.774 10.096 14.855 1.00 97.94 85 GLU A O 1
ATOM 687 N N . GLN A 1 86 ? -10.933 11.370 14.726 1.00 98.25 86 GLN A N 1
ATOM 688 C CA . GLN A 1 86 ? -11.648 12.652 14.817 1.00 98.25 86 GLN A CA 1
ATOM 689 C C . GLN A 1 86 ? -12.626 12.867 13.653 1.00 98.25 86 GLN A C 1
ATOM 691 O O . GLN A 1 86 ? -13.667 13.501 13.831 1.00 98.25 86 GLN A O 1
ATOM 696 N N . ALA A 1 87 ? -12.322 12.319 12.475 1.00 97.56 87 ALA A N 1
ATOM 697 C CA . ALA A 1 87 ? -13.200 12.335 11.309 1.00 97.56 87 ALA A CA 1
ATOM 698 C C . ALA A 1 87 ? -14.313 11.263 11.352 1.00 97.56 87 ALA A C 1
ATOM 700 O O . ALA A 1 87 ? -15.128 11.196 10.432 1.00 97.56 87 ALA A O 1
ATOM 701 N N . GLY A 1 88 ? -14.379 10.438 12.405 1.00 97.31 88 GLY A N 1
ATOM 702 C CA . GLY A 1 88 ? -15.430 9.435 12.612 1.00 97.31 88 GLY A CA 1
ATOM 703 C C . GLY A 1 88 ? -15.122 8.040 12.056 1.00 97.31 88 GLY A C 1
ATOM 704 O O . GLY A 1 88 ? -16.026 7.200 11.977 1.00 97.31 88 GLY A O 1
ATOM 705 N N . TYR A 1 89 ? -13.875 7.769 11.663 1.00 97.00 89 TYR A N 1
ATOM 706 C CA . TYR A 1 89 ? -13.421 6.410 11.359 1.00 97.00 89 TYR A CA 1
ATOM 707 C C . TYR A 1 89 ? -13.128 5.648 12.653 1.00 97.00 89 TYR A C 1
ATOM 709 O O . TYR A 1 89 ? -12.784 6.231 13.676 1.00 97.00 89 TYR A O 1
ATOM 717 N N . GLN A 1 90 ? -13.267 4.327 12.609 1.00 97.38 90 GLN A N 1
ATOM 718 C CA . GLN A 1 90 ? -12.989 3.447 13.743 1.00 97.38 90 GLN A CA 1
ATOM 719 C C . GLN A 1 90 ? 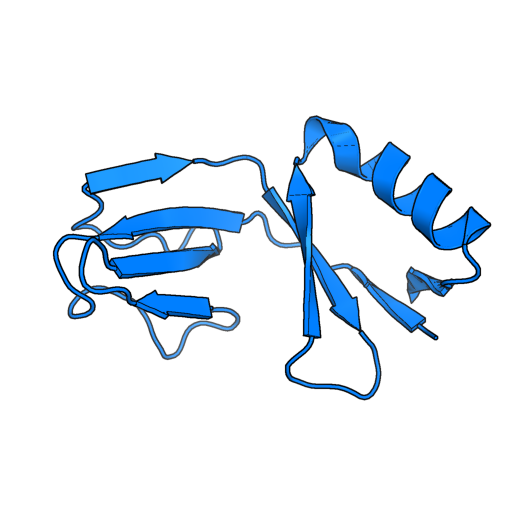-11.934 2.427 13.327 1.00 97.38 90 GLN A C 1
ATOM 721 O O . GLN A 1 90 ? -12.049 1.853 12.249 1.00 97.38 90 GLN A O 1
ATOM 726 N N . PHE A 1 91 ? -10.912 2.192 14.144 1.00 96.00 91 PHE A N 1
ATOM 727 C CA . PHE A 1 91 ? -9.902 1.176 13.845 1.00 96.00 91 PHE A CA 1
ATOM 728 C C . PHE A 1 91 ? -10.278 -0.179 14.449 1.00 96.00 91 PHE A C 1
ATOM 730 O O . PHE A 1 91 ? -10.768 -0.233 15.578 1.00 96.00 91 PHE A O 1
ATOM 737 N N . ILE A 1 92 ? -10.034 -1.250 13.691 1.00 90.00 92 ILE A N 1
ATOM 738 C CA . ILE A 1 92 ? -10.272 -2.652 14.073 1.00 90.00 92 ILE A CA 1
ATOM 739 C C . ILE A 1 92 ? -9.029 -3.517 13.877 1.00 90.00 92 ILE A C 1
ATOM 741 O O . ILE A 1 92 ? -8.180 -3.158 13.022 1.00 90.00 92 ILE A O 1
#

InterPro domains:
  IPR045865 ACT-like domain [SSF55021] (1-53)

Mean predicted aligned error: 2.63 Å

Organism: Clostridium scindens (strain ATCC 35704 / DSM 5676 / VPI 13733 / 19) (NCBI:txid411468)

Solvent-accessible surface area (backbone atoms only — not comparable to full-atom values): 5355 Å² total; per-residue (Å²): 98,45,31,34,74,48,90,61,52,29,25,47,29,33,32,82,61,71,89,57,54,61,82,86,46,98,54,68,46,80,50,74,62,97,88,49,38,35,37,39,30,40,58,90,64,64,43,91,56,56,75,44,79,45,72,59,28,33,42,34,36,39,62,97,55,94,81,52,68,49,79,42,47,51,95,43,44,70,60,49,50,55,53,41,44,76,73,60,40,41,80,98

pLDDT: mean 96.32, std 3.1, range [82.31, 98.69]

Sequence (92 aa):
MHLKKLEQDFSVCKVEDLSKVNLDSEFCFIGKTDEERSVVCVTTDIPCNVVEREDGWKAFRIEGTNTDYILTKSDNYDRAIEVLEQAGYQFI

Secondary structure (DSSP, 8-state):
-EEEEEEEEEEEEEES-GGGS-TTSS-EEEEE-SS-EEEEEEGGG--TTEEEEEEEEEEEEETT-SS-EEEEEGGGHHHHHHHHHHTT-EE-

Nearest PDB structures (foldseek):
  1zvp-assembly2_C  TM=6.961E-01  e=1.077E-01  Vibrio cholerae
  1zvp-assembly1_A  TM=6.416E-01  e=5.289E-02  Vibrio cholerae
  1zvp-assembly2_B  TM=6.313E-01  e=8.497E-02  Vibrio cholerae
  3cj8-assembly1_B  TM=4.080E-01  e=2.645E+00  Enterococcus faecalis

Radius of gyration: 14.1 Å; Cα contacts (8 Å, |Δi|>4): 168; chains: 1; bounding box: 32×26×36 Å